Protein AF-A0A925JES5-F1 (afdb_monomer_lite)

Secondary structure (DSSP, 8-state):
-TTHHHHHHHHHHIIIIIS--HHHHHHHHHHGGG-HHHHHHHHHHHHHHHHH-

Structure (mmCIF, N/CA/C/O backbone):
data_AF-A0A925JES5-F1
#
_entry.id   AF-A0A925JES5-F1
#
loop_
_atom_site.group_PDB
_atom_site.id
_atom_site.type_symbol
_atom_site.label_atom_id
_atom_site.label_alt_id
_atom_site.label_comp_id
_atom_site.label_asym_id
_atom_site.label_entity_id
_atom_site.label_seq_id
_atom_site.pdbx_PDB_ins_code
_atom_site.Cartn_x
_atom_site.Cartn_y
_atom_site.Cartn_z
_atom_site.occupancy
_atom_site.B_iso_or_equiv
_atom_site.auth_seq_id
_atom_site.auth_comp_id
_atom_site.auth_asym_id
_atom_site.auth_atom_id
_atom_site.pdbx_PDB_model_num
ATOM 1 N N . MET A 1 1 ? 16.089 -5.734 -17.381 1.00 62.66 1 MET A N 1
ATOM 2 C CA . MET A 1 1 ? 16.335 -5.816 -15.919 1.00 62.66 1 MET A CA 1
ATOM 3 C C . MET A 1 1 ? 16.522 -4.420 -15.317 1.00 62.66 1 MET A C 1
ATOM 5 O O . MET A 1 1 ? 16.348 -4.236 -14.122 1.00 62.66 1 MET A O 1
ATOM 9 N N . ASP A 1 2 ? 16.824 -3.424 -16.148 1.00 80.31 2 ASP A N 1
ATOM 10 C CA . ASP A 1 2 ? 17.546 -2.214 -15.739 1.00 80.31 2 ASP A CA 1
ATOM 11 C C . ASP A 1 2 ? 16.671 -1.159 -15.044 1.00 80.31 2 ASP A C 1
ATOM 13 O O . ASP A 1 2 ? 17.187 -0.296 -14.345 1.00 80.31 2 ASP A O 1
ATOM 17 N N . ILE A 1 3 ? 15.340 -1.255 -15.176 1.00 90.81 3 ILE A N 1
ATOM 18 C CA . ILE A 1 3 ? 14.378 -0.294 -14.599 1.00 90.81 3 ILE A CA 1
ATOM 19 C C . ILE A 1 3 ? 13.326 -0.932 -13.681 1.00 90.81 3 ILE A C 1
ATOM 21 O O . ILE A 1 3 ? 12.359 -0.272 -13.302 1.00 90.81 3 ILE A O 1
ATOM 25 N N . LEU A 1 4 ? 13.482 -2.211 -13.318 1.00 91.56 4 LEU A N 1
ATOM 26 C CA . LEU A 1 4 ? 12.475 -2.944 -12.539 1.00 91.56 4 LEU A CA 1
ATOM 27 C C . LEU A 1 4 ? 12.172 -2.254 -11.201 1.00 91.56 4 LEU A C 1
ATOM 29 O O . LEU A 1 4 ? 11.012 -2.067 -10.843 1.00 91.56 4 LEU A O 1
ATOM 33 N N . LEU A 1 5 ? 13.219 -1.822 -10.495 1.00 91.44 5 LEU A N 1
ATOM 34 C CA . LEU A 1 5 ? 13.094 -1.153 -9.201 1.00 91.44 5 LEU A CA 1
ATOM 35 C C . LEU A 1 5 ? 12.338 0.180 -9.320 1.00 91.44 5 LEU A C 1
ATOM 37 O O . LEU A 1 5 ? 11.524 0.506 -8.462 1.00 91.44 5 LEU A O 1
ATOM 41 N N . ILE A 1 6 ? 12.557 0.912 -10.418 1.00 92.69 6 ILE A N 1
ATOM 42 C CA . ILE A 1 6 ? 11.874 2.179 -10.703 1.00 92.69 6 ILE A CA 1
ATOM 43 C C . ILE A 1 6 ? 10.392 1.924 -10.989 1.00 92.69 6 ILE A C 1
ATOM 45 O O . ILE A 1 6 ? 9.544 2.599 -10.415 1.00 92.69 6 ILE A O 1
ATOM 49 N N . LYS A 1 7 ? 10.064 0.926 -11.821 1.00 91.12 7 LYS A N 1
ATOM 50 C CA . LYS A 1 7 ? 8.671 0.543 -12.103 1.00 91.12 7 LYS A CA 1
ATOM 51 C C . LYS A 1 7 ? 7.913 0.165 -10.827 1.00 91.12 7 LYS A C 1
ATOM 53 O O . LYS A 1 7 ? 6.809 0.655 -10.616 1.00 91.12 7 LYS A O 1
ATOM 58 N N . LEU A 1 8 ? 8.520 -0.658 -9.966 1.00 91.94 8 LEU A N 1
ATOM 59 C CA . LEU A 1 8 ? 7.938 -1.052 -8.677 1.00 91.94 8 LEU A CA 1
ATOM 60 C C . LEU A 1 8 ? 7.728 0.150 -7.754 1.00 91.94 8 LEU A C 1
ATOM 62 O O . LEU A 1 8 ? 6.663 0.290 -7.157 1.00 91.94 8 LEU A O 1
ATOM 66 N N . PHE A 1 9 ? 8.723 1.034 -7.664 1.00 92.56 9 PHE A N 1
ATOM 67 C CA . PHE A 1 9 ? 8.645 2.235 -6.840 1.00 92.56 9 PHE A CA 1
ATOM 68 C C . PHE A 1 9 ? 7.533 3.179 -7.312 1.00 92.56 9 PHE A C 1
ATOM 70 O O . PHE A 1 9 ? 6.723 3.627 -6.503 1.00 92.56 9 PHE A O 1
ATOM 77 N N . VAL A 1 10 ? 7.437 3.420 -8.623 1.00 91.62 10 VAL A N 1
ATOM 78 C CA . VAL A 1 10 ? 6.382 4.255 -9.216 1.00 91.62 10 VAL A CA 1
ATOM 79 C C . VAL A 1 10 ? 5.005 3.632 -8.997 1.00 91.62 10 VAL A C 1
ATOM 81 O O . VA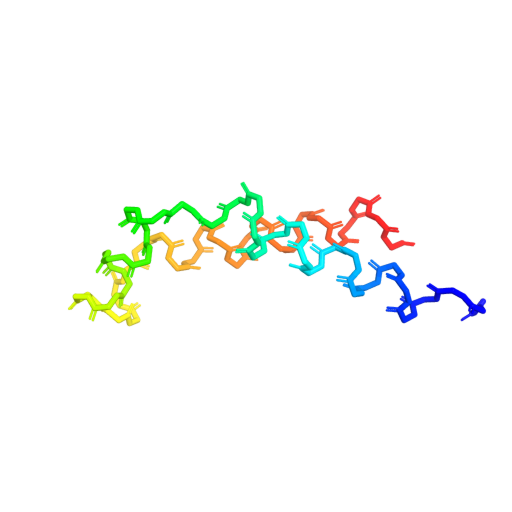L A 1 10 ? 4.102 4.327 -8.540 1.00 91.62 10 VAL A O 1
ATOM 84 N N . ALA A 1 11 ? 4.844 2.330 -9.252 1.00 92.56 11 ALA A N 1
ATOM 85 C CA . ALA A 1 11 ? 3.583 1.627 -9.023 1.00 92.56 11 ALA A CA 1
ATOM 86 C C . ALA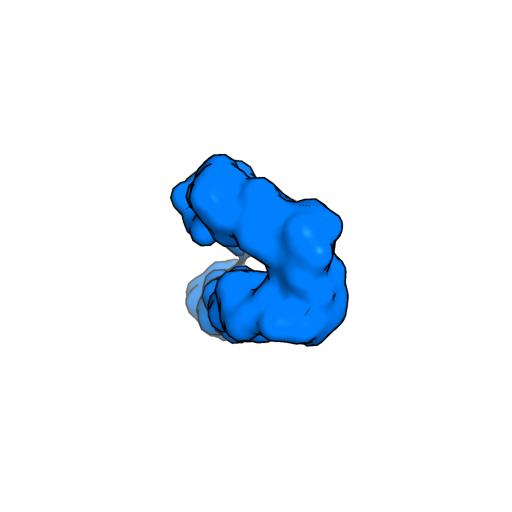 A 1 11 ? 3.118 1.752 -7.564 1.00 92.56 11 ALA A C 1
ATOM 88 O O . ALA A 1 11 ? 1.956 2.063 -7.304 1.00 92.56 11 ALA A O 1
ATOM 89 N N . HIS A 1 12 ? 4.039 1.582 -6.613 1.00 90.56 12 HIS A N 1
ATOM 90 C CA . HIS A 1 12 ? 3.734 1.704 -5.194 1.00 90.56 12 HIS A CA 1
ATOM 91 C C . HIS A 1 12 ? 3.377 3.143 -4.797 1.00 90.56 12 HIS A C 1
ATOM 93 O O . HIS A 1 12 ? 2.362 3.357 -4.139 1.00 90.56 12 HIS A O 1
ATOM 99 N N . MET A 1 13 ? 4.144 4.142 -5.251 1.00 93.00 13 MET A N 1
ATOM 100 C CA . MET A 1 13 ? 3.822 5.551 -4.997 1.00 93.00 13 MET A CA 1
ATOM 101 C C . MET A 1 13 ? 2.459 5.944 -5.576 1.00 93.00 13 MET A C 1
ATOM 103 O O . MET A 1 13 ? 1.702 6.670 -4.936 1.00 93.00 13 MET A O 1
ATOM 107 N N . MET A 1 14 ? 2.118 5.458 -6.771 1.00 91.31 14 MET A N 1
ATOM 108 C CA . MET A 1 14 ? 0.802 5.696 -7.363 1.00 91.31 14 MET A CA 1
ATOM 109 C C . MET A 1 14 ? -0.315 5.090 -6.509 1.00 91.31 14 MET A C 1
ATOM 111 O O . MET A 1 14 ? -1.305 5.766 -6.234 1.00 91.31 14 MET A O 1
ATOM 115 N N . GLY A 1 15 ? -0.150 3.853 -6.039 1.00 92.00 15 GLY A N 1
ATOM 116 C CA . GLY A 1 15 ? -1.124 3.222 -5.153 1.00 92.00 15 GLY A CA 1
ATOM 117 C C . GLY A 1 15 ? -1.298 3.985 -3.837 1.00 92.00 15 GLY A C 1
ATOM 118 O O . GLY A 1 15 ? -2.414 4.360 -3.488 1.00 92.00 15 GLY A O 1
ATOM 119 N N . ASP A 1 16 ? -0.204 4.277 -3.133 1.00 90.38 16 ASP A N 1
ATOM 120 C CA . ASP A 1 16 ? -0.250 4.852 -1.782 1.00 90.38 16 ASP A CA 1
ATOM 121 C C . ASP A 1 16 ? -0.561 6.351 -1.735 1.00 90.38 16 ASP A C 1
ATOM 123 O O . ASP A 1 16 ? -1.162 6.795 -0.765 1.00 90.38 16 ASP A O 1
ATOM 127 N N . PHE A 1 17 ? -0.191 7.146 -2.743 1.00 89.38 17 PHE A N 1
ATOM 128 C CA . PHE A 1 17 ? -0.418 8.598 -2.701 1.00 89.38 17 PHE A CA 1
ATOM 129 C C . PHE A 1 17 ? -1.596 9.062 -3.559 1.00 89.38 17 PHE A C 1
ATOM 131 O O . PHE A 1 17 ? -2.290 9.996 -3.168 1.00 89.38 17 PHE A O 1
ATOM 138 N N . PHE A 1 18 ? -1.846 8.434 -4.714 1.00 88.12 18 PHE A N 1
ATOM 139 C CA . PHE A 1 18 ? -2.952 8.846 -5.590 1.00 88.12 18 PHE A CA 1
ATOM 140 C C . PHE A 1 18 ? -4.243 8.083 -5.303 1.00 88.12 18 PHE A C 1
ATOM 142 O O . PHE A 1 18 ? -5.326 8.627 -5.507 1.00 88.12 18 PHE A O 1
ATOM 149 N N . LEU A 1 19 ? -4.145 6.825 -4.860 1.00 88.31 19 LEU A N 1
ATOM 150 C CA . LEU A 1 19 ? -5.304 5.942 -4.696 1.00 88.31 19 LEU A CA 1
ATOM 151 C C . LEU A 1 19 ? -5.641 5.636 -3.228 1.00 88.31 19 LEU A C 1
ATOM 153 O O . LEU A 1 19 ? -6.678 5.023 -2.964 1.00 88.31 19 LEU A O 1
ATOM 157 N N . GLN A 1 20 ? -4.834 6.114 -2.273 1.00 90.19 20 GLN A N 1
ATOM 158 C CA . GLN A 1 20 ? -5.124 6.026 -0.842 1.00 90.19 20 GLN A CA 1
ATOM 159 C C . GLN A 1 20 ? -5.779 7.315 -0.327 1.00 90.19 20 GLN A C 1
ATOM 161 O O . GLN A 1 20 ? -5.124 8.261 0.102 1.00 90.19 20 GLN A O 1
ATOM 166 N N . TRP A 1 21 ? -7.105 7.340 -0.341 1.00 91.94 21 TRP A N 1
ATOM 167 C CA . TRP A 1 21 ? -7.895 8.483 0.122 1.00 91.94 21 TRP A CA 1
ATOM 168 C C . TRP A 1 21 ? -7.857 8.636 1.651 1.00 91.94 21 TRP A C 1
ATOM 170 O O . TRP A 1 21 ? -7.913 7.639 2.377 1.00 91.94 21 TRP A O 1
ATOM 180 N N . ASP A 1 22 ? -7.897 9.873 2.158 1.00 92.06 22 ASP A N 1
ATOM 181 C CA . ASP A 1 22 ? -7.884 10.170 3.604 1.00 92.06 22 ASP A CA 1
ATOM 182 C C . ASP A 1 22 ? -8.985 9.445 4.392 1.00 92.06 22 ASP A C 1
ATOM 184 O O . ASP A 1 22 ? -8.791 9.040 5.537 1.00 92.06 22 ASP A O 1
ATOM 188 N N . SER A 1 23 ? -10.158 9.245 3.783 1.00 92.25 23 SER A N 1
ATOM 189 C CA . SER A 1 23 ? -11.264 8.511 4.408 1.00 92.25 23 SER A CA 1
ATOM 190 C C . SER A 1 23 ? -10.920 7.043 4.667 1.00 92.25 23 SER A C 1
ATOM 192 O O . SER A 1 23 ? -11.324 6.488 5.687 1.00 92.25 23 SER A O 1
ATOM 194 N N . TRP A 1 24 ? -10.141 6.416 3.782 1.00 93.81 24 TRP A N 1
ATOM 195 C CA . TRP A 1 24 ? -9.704 5.029 3.941 1.00 93.81 24 TRP A CA 1
ATOM 196 C C . TRP A 1 24 ? -8.600 4.925 4.978 1.00 93.81 24 TRP A C 1
ATOM 198 O O . TRP A 1 24 ? -8.554 3.936 5.707 1.00 93.81 24 TRP A O 1
ATOM 208 N N . VAL A 1 25 ? -7.739 5.942 5.063 1.00 93.06 25 VAL A N 1
ATOM 209 C CA . VAL A 1 25 ? -6.722 6.041 6.113 1.00 93.06 25 VAL A CA 1
ATOM 210 C C . VAL A 1 25 ? -7.394 6.147 7.477 1.00 93.06 25 VAL A C 1
ATOM 212 O O . VAL A 1 25 ? -7.102 5.326 8.339 1.00 93.06 25 VAL A O 1
ATOM 215 N N . LYS A 1 26 ? -8.373 7.044 7.644 1.00 94.56 26 LYS A N 1
ATOM 216 C CA . LYS A 1 26 ? -9.156 7.156 8.887 1.00 94.56 26 LYS A CA 1
ATOM 217 C C . LYS A 1 26 ? -9.859 5.847 9.244 1.00 94.56 26 LYS A C 1
ATOM 219 O O . LYS A 1 26 ? -9.726 5.356 10.361 1.00 94.56 26 LYS A O 1
ATOM 224 N N . GLU A 1 27 ? -10.525 5.210 8.280 1.00 94.50 27 GLU A N 1
ATOM 225 C CA . GLU A 1 27 ? -11.168 3.912 8.514 1.0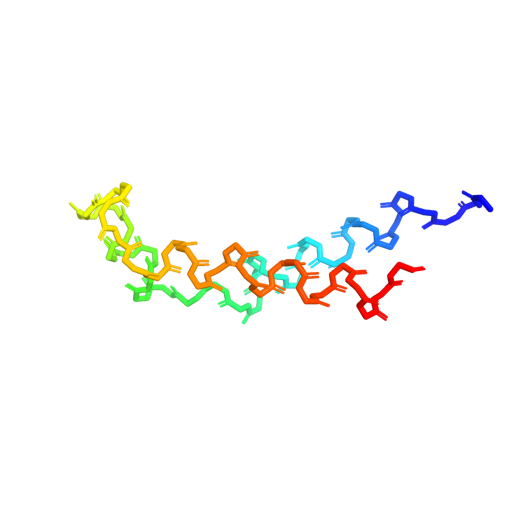0 94.50 27 GLU A CA 1
ATOM 226 C C . GLU A 1 27 ? -10.150 2.812 8.871 1.00 94.50 27 GLU A C 1
ATOM 228 O O . GLU A 1 27 ? -10.422 1.955 9.713 1.00 94.50 27 GLU A O 1
ATOM 233 N N . LYS A 1 28 ? -8.968 2.812 8.244 1.00 93.44 28 LYS A N 1
ATOM 234 C CA . LYS A 1 28 ? -7.865 1.899 8.567 1.00 93.44 28 LYS A CA 1
ATOM 235 C C . LYS A 1 28 ? -7.313 2.171 9.964 1.00 93.44 28 LYS A C 1
ATOM 237 O O . LYS A 1 28 ? -6.994 1.214 10.654 1.00 93.44 28 LYS A O 1
ATOM 242 N N . GLU A 1 29 ? -7.201 3.414 10.408 1.00 94.44 29 GLU A N 1
ATOM 243 C CA . GLU A 1 29 ? -6.751 3.728 11.768 1.00 94.44 29 GLU A CA 1
ATOM 244 C C . GLU A 1 29 ? -7.768 3.264 12.820 1.00 94.44 29 GLU A C 1
ATOM 246 O O . GLU A 1 29 ? -7.387 2.628 13.805 1.00 94.44 29 GLU A O 1
ATOM 251 N N . GLU A 1 30 ? -9.061 3.480 12.567 1.00 95.69 30 GLU A N 1
ATOM 252 C CA . GLU A 1 30 ? -10.154 3.070 13.457 1.00 95.69 30 GLU A CA 1
ATOM 253 C C . GLU A 1 30 ? -10.343 1.545 13.506 1.00 95.69 30 GLU A C 1
ATOM 255 O O . GLU A 1 30 ? -10.458 0.951 14.580 1.00 95.69 30 GLU A O 1
ATOM 260 N N . LYS A 1 31 ? -10.378 0.884 12.341 1.00 94.56 31 LYS A N 1
ATOM 261 C CA . LYS A 1 31 ? -10.717 -0.548 12.216 1.00 94.56 31 LYS A CA 1
ATOM 262 C C . LYS A 1 31 ? -9.496 -1.456 12.063 1.00 94.56 31 LYS A C 1
ATOM 264 O O . LYS A 1 31 ? -9.630 -2.679 12.158 1.00 94.56 31 LYS A O 1
ATOM 269 N N . LYS A 1 32 ? -8.304 -0.899 11.834 1.00 91.38 32 LYS A N 1
ATOM 270 C CA . LYS A 1 32 ? -7.042 -1.626 11.605 1.00 91.38 32 LYS A CA 1
ATOM 271 C C . LYS A 1 32 ? -7.212 -2.697 10.525 1.00 91.38 32 LYS A C 1
ATOM 273 O O . LYS A 1 32 ? -7.658 -2.407 9.417 1.00 91.38 32 LYS A O 1
ATOM 278 N N . LEU A 1 33 ? -6.909 -3.952 10.855 1.00 90.25 33 LEU A N 1
ATOM 279 C CA . LEU A 1 33 ? -7.037 -5.096 9.94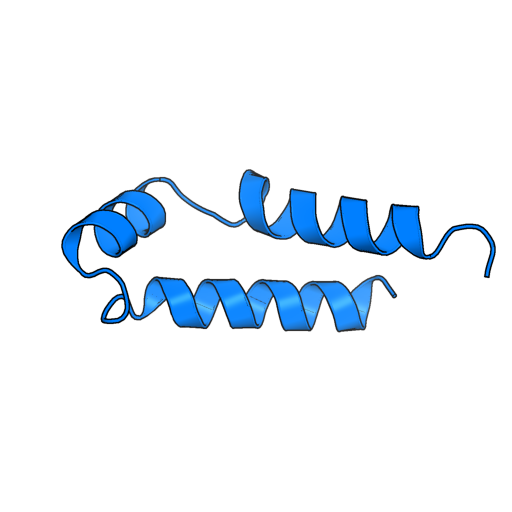9 1.00 90.25 33 LEU A CA 1
ATOM 280 C C . LEU A 1 33 ? -8.491 -5.444 9.596 1.00 90.25 33 LEU A C 1
ATOM 282 O O . LEU A 1 33 ? -8.713 -6.200 8.664 1.00 90.25 33 LEU A O 1
ATOM 286 N N . ARG A 1 34 ? -9.491 -4.904 10.307 1.00 92.50 34 ARG A N 1
ATOM 287 C CA . ARG A 1 34 ? -10.911 -5.086 9.956 1.00 92.50 34 ARG A CA 1
ATOM 288 C C . ARG A 1 34 ? -11.406 -4.079 8.915 1.00 92.50 34 ARG A C 1
ATOM 290 O O . ARG A 1 34 ? -12.566 -4.148 8.521 1.00 92.50 34 ARG A O 1
ATOM 297 N N . SER A 1 35 ? -10.569 -3.136 8.480 1.00 94.31 35 SER A N 1
ATOM 298 C CA . SER A 1 35 ? -10.935 -2.195 7.422 1.00 94.31 35 SER A CA 1
ATOM 299 C C . SER A 1 35 ? -11.013 -2.917 6.079 1.00 94.31 35 SER A C 1
ATOM 301 O O . SER A 1 35 ? -9.999 -3.336 5.526 1.00 94.31 35 SER A O 1
ATOM 303 N N . SER A 1 36 ? -12.211 -3.027 5.504 1.00 92.31 36 SER A N 1
ATOM 304 C CA . SER A 1 36 ? -12.384 -3.565 4.148 1.00 92.31 36 SER A CA 1
ATOM 305 C C . SER A 1 36 ? -11.624 -2.738 3.102 1.00 92.31 36 SER A C 1
ATOM 307 O O . SER A 1 36 ? -11.176 -3.280 2.092 1.00 92.31 36 SER A O 1
ATOM 309 N N . LYS A 1 37 ? -11.418 -1.438 3.362 1.00 93.31 37 LYS A N 1
ATOM 310 C CA . LYS A 1 37 ? -10.632 -0.548 2.496 1.00 93.31 37 LYS A CA 1
ATOM 311 C C . LYS A 1 37 ? -9.154 -0.912 2.457 1.00 93.31 37 LYS A C 1
ATOM 313 O O . LYS A 1 37 ? -8.536 -0.730 1.418 1.00 93.31 37 LYS A O 1
ATOM 318 N N . LEU A 1 38 ? -8.606 -1.488 3.530 1.00 92.75 38 LEU A N 1
ATOM 319 C CA . LEU A 1 38 ? -7.230 -1.991 3.536 1.00 92.75 38 LEU A CA 1
ATOM 320 C C . LEU A 1 38 ? -7.040 -3.104 2.497 1.00 92.75 38 LEU A C 1
ATOM 322 O O . LEU A 1 38 ? -6.079 -3.081 1.736 1.00 92.75 38 LEU A O 1
ATOM 326 N N . TYR A 1 39 ? -7.972 -4.055 2.433 1.00 94.31 39 TYR A N 1
ATOM 327 C CA . TYR A 1 39 ? -7.911 -5.149 1.460 1.00 94.31 39 TYR A CA 1
ATOM 328 C C . TYR A 1 39 ? -8.131 -4.661 0.029 1.00 94.31 39 TYR A C 1
ATOM 330 O O . TYR A 1 39 ? -7.453 -5.117 -0.889 1.00 94.31 39 TYR A O 1
ATOM 338 N N . LEU A 1 40 ? -9.040 -3.703 -0.160 1.00 93.94 40 LEU A N 1
ATOM 339 C CA . LEU A 1 40 ? -9.263 -3.098 -1.469 1.00 93.94 40 LEU A CA 1
ATOM 340 C C . LEU A 1 40 ? -8.03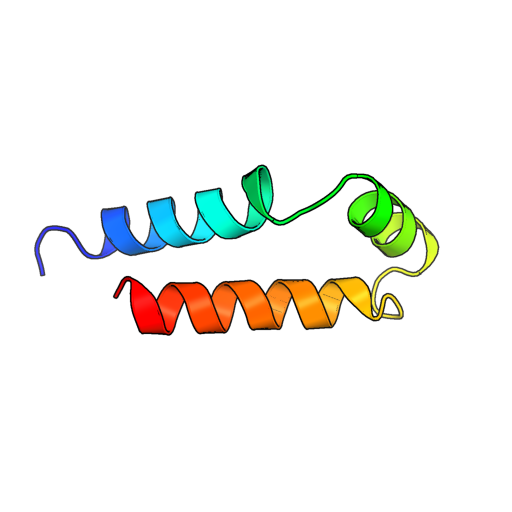8 -2.294 -1.942 1.00 93.94 40 LEU A C 1
ATOM 342 O O . LEU A 1 40 ? -7.682 -2.360 -3.113 1.00 93.94 40 LEU A O 1
ATOM 346 N N . HIS A 1 41 ? -7.343 -1.616 -1.028 1.00 93.50 41 HIS A N 1
ATOM 347 C CA . HIS A 1 41 ? -6.068 -0.949 -1.302 1.00 93.50 41 HIS A CA 1
ATOM 348 C C . HIS A 1 41 ? -4.977 -1.933 -1.741 1.00 93.50 41 HIS A C 1
ATOM 350 O O . HIS A 1 41 ? -4.320 -1.721 -2.756 1.00 93.50 41 HIS A O 1
ATOM 356 N N . ILE A 1 42 ? -4.830 -3.062 -1.039 1.00 93.50 42 ILE A N 1
ATOM 357 C CA . ILE A 1 42 ? -3.890 -4.129 -1.429 1.00 93.50 42 ILE A CA 1
ATOM 358 C C . ILE A 1 42 ? -4.220 -4.670 -2.831 1.00 93.50 42 ILE A C 1
ATOM 360 O O . ILE A 1 42 ? -3.314 -4.894 -3.634 1.00 93.50 42 ILE A O 1
ATOM 364 N N . LEU A 1 43 ? -5.507 -4.844 -3.151 1.00 95.19 43 LEU A N 1
ATOM 365 C CA . LEU A 1 43 ? -5.940 -5.274 -4.482 1.00 95.19 43 LEU A CA 1
ATOM 366 C C . LEU A 1 43 ? -5.546 -4.261 -5.569 1.00 95.19 43 LEU A C 1
ATOM 368 O O . LEU A 1 43 ? -5.063 -4.664 -6.625 1.00 95.19 43 LEU A O 1
ATOM 372 N N . ILE A 1 44 ? -5.706 -2.960 -5.305 1.00 94.06 44 ILE A N 1
ATOM 373 C CA . ILE A 1 44 ? -5.292 -1.888 -6.223 1.00 94.06 44 ILE A CA 1
ATOM 374 C C . ILE A 1 44 ? -3.789 -1.962 -6.509 1.00 94.06 44 ILE A C 1
ATOM 376 O O . ILE A 1 44 ? -3.394 -1.898 -7.672 1.00 94.06 44 ILE A O 1
ATOM 380 N N . HIS A 1 45 ? -2.958 -2.166 -5.482 1.00 93.56 45 HIS A N 1
ATOM 381 C CA . HIS A 1 45 ? -1.516 -2.376 -5.663 1.00 93.56 45 HIS A CA 1
ATOM 382 C C . HIS A 1 45 ? -1.217 -3.591 -6.539 1.00 93.56 45 HIS A C 1
ATOM 384 O O . HIS A 1 45 ? -0.407 -3.497 -7.456 1.00 93.56 45 HIS A O 1
ATOM 390 N N . GLY A 1 46 ? -1.903 -4.715 -6.315 1.00 93.69 46 GLY A N 1
ATOM 391 C CA . GLY A 1 46 ? -1.761 -5.908 -7.152 1.00 93.69 46 GLY A CA 1
ATOM 392 C C . GLY A 1 46 ? -2.086 -5.642 -8.626 1.00 93.69 46 GLY A C 1
ATOM 393 O O . GLY A 1 46 ? -1.319 -6.026 -9.505 1.00 93.69 46 GLY A O 1
ATOM 394 N N . ILE A 1 47 ? -3.182 -4.929 -8.900 1.00 94.69 47 ILE A N 1
ATOM 395 C CA . ILE A 1 47 ? -3.573 -4.550 -10.267 1.00 94.69 47 ILE A CA 1
ATOM 396 C C . IL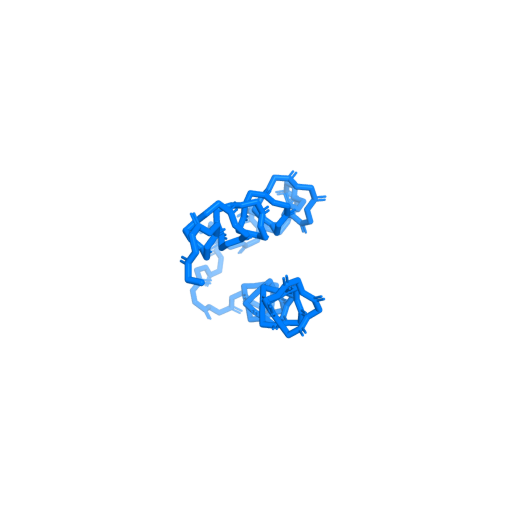E A 1 47 ? -2.540 -3.599 -10.888 1.00 94.69 47 ILE A C 1
ATOM 398 O O . ILE A 1 47 ? -2.140 -3.804 -12.032 1.00 94.69 47 ILE A O 1
ATOM 402 N N . LEU A 1 48 ? -2.062 -2.595 -10.146 1.00 92.62 48 LEU A N 1
ATOM 403 C CA . LEU A 1 48 ? -1.026 -1.672 -10.622 1.00 92.62 48 LEU A CA 1
ATOM 404 C C . LEU A 1 48 ? 0.275 -2.394 -10.974 1.00 92.62 48 LEU A C 1
ATOM 406 O O . LEU A 1 48 ? 0.881 -2.088 -11.998 1.00 92.62 48 LEU A O 1
ATOM 410 N N . LEU A 1 49 ? 0.682 -3.370 -10.162 1.00 92.38 49 LEU A N 1
ATOM 411 C CA . LEU A 1 49 ? 1.855 -4.190 -10.442 1.00 92.38 49 LEU A CA 1
ATOM 412 C C . LEU A 1 49 ? 1.675 -5.012 -11.723 1.00 92.38 49 LEU A C 1
ATOM 414 O O . LEU A 1 49 ? 2.580 -5.024 -12.546 1.00 92.38 49 LEU A O 1
ATOM 418 N N . VAL A 1 50 ? 0.510 -5.633 -11.937 1.00 92.94 50 VAL A N 1
ATOM 419 C CA . VAL A 1 50 ? 0.219 -6.380 -13.178 1.00 92.94 50 VAL A CA 1
ATOM 420 C C . VAL A 1 50 ? 0.235 -5.472 -14.413 1.00 92.94 50 VAL A C 1
ATOM 422 O O . VAL A 1 50 ? 0.627 -5.913 -15.488 1.00 92.94 50 VAL A O 1
ATOM 425 N N . LEU A 1 51 ? -0.189 -4.213 -14.279 1.00 90.50 51 LEU A N 1
ATOM 426 C CA . LEU A 1 51 ? -0.235 -3.268 -15.399 1.00 90.50 51 LEU A CA 1
ATOM 427 C C . LEU A 1 51 ? 1.123 -2.629 -15.727 1.00 90.50 51 LEU A C 1
ATOM 429 O O . LEU A 1 51 ? 1.374 -2.310 -16.888 1.00 90.50 51 LEU A O 1
ATOM 433 N N . LEU A 1 52 ? 1.972 -2.379 -14.726 1.00 86.38 52 LEU A N 1
ATOM 434 C CA . LEU A 1 52 ? 3.195 -1.578 -14.884 1.00 86.38 52 LEU A CA 1
ATOM 435 C C . LEU A 1 52 ? 4.481 -2.406 -15.002 1.00 86.38 52 LEU A C 1
ATOM 437 O O . LEU A 1 52 ? 5.472 -1.911 -15.564 1.00 86.38 52 LEU A O 1
ATOM 441 N N . LEU A 1 53 ? 4.501 -3.624 -14.457 1.00 85.31 53 LEU A N 1
ATOM 442 C CA . LEU A 1 53 ? 5.689 -4.478 -14.434 1.00 85.31 53 LEU A CA 1
ATOM 443 C C . LEU A 1 53 ? 5.858 -5.232 -15.753 1.00 85.31 53 LEU A C 1
ATOM 445 O O . LEU A 1 53 ? 6.885 -4.939 -16.419 1.00 85.31 53 LEU A O 1
#

Foldseek 3Di:
DPCPVVLLVVLVCCLCPVVDDPVQVVQCVVCPVNRPSVVVSVVSSVVSNVVRD

Radius of gyration: 12.51 Å; chains: 1; bounding box: 30×17×29 Å

Sequence (53 aa):
MDILLIKLFVAHMMGDFFLQWDSWVKEKEEKKLRSSKLYLHILIHGILLVLLL

pLDDT: mean 91.44, std 4.77, range [62.66, 95.69]